Protein AF-A0A357SZ96-F1 (afdb_monomer)

Mean predicted aligned error: 5.73 Å

Radius of gyration: 21.81 Å; Cα contacts (8 Å, |Δi|>4): 85; chains: 1; bounding box: 50×30×55 Å

Secondary structure (DSSP, 8-state):
-HHHHHHH-TT---------HHHHHHHHHHHHHTT---SS----HHHHHHHHHTT-S---HHHHHHHT--GGGS-HHHHHTTEETTEE---------------HHHHHHHT-PPP-TT--HHHHHHHHHHHHTT-TT--S---------

Nearest PDB structures (foldseek):
  5z6b-assembly1_A  TM=8.082E-01  e=1.177E-05  Bacillus subtilis subsp. subtilis str. 168
  5z6c-assembly1_A  TM=7.584E-01  e=7.509E-06  Bacillus subtilis subsp. subtilis str. 168
  5ci5-assembly2_B  TM=8.178E-01  e=2.400E-04  Pseudothermotoga lettingae TMO
  6r1b-assembly4_D  TM=8.787E-01  e=1.119E-03  Mycobacterium tuberculosis
  6r1b-assembly2_B  TM=8.407E-01  e=2.418E-03  Mycobacterium tuberculosis

Structure (mmCIF, N/CA/C/O backbone):
data_AF-A0A357SZ96-F1
#
_entry.id   AF-A0A357SZ96-F1
#
loop_
_atom_site.group_PDB
_atom_site.id
_atom_site.type_symbol
_atom_site.label_atom_id
_atom_site.label_alt_id
_atom_site.label_comp_id
_atom_site.label_asym_id
_atom_site.label_entity_id
_atom_site.label_seq_id
_atom_site.pdbx_PDB_ins_code
_atom_site.Cartn_x
_atom_site.Cartn_y
_atom_site.Cartn_z
_atom_site.occupancy
_atom_site.B_iso_or_equiv
_atom_site.auth_seq_id
_atom_site.auth_comp_id
_atom_site.auth_asym_id
_atom_site.auth_atom_id
_atom_site.pdbx_PDB_model_num
ATOM 1 N N . MET A 1 1 ? -4.950 -9.947 -14.387 1.00 77.06 1 MET A N 1
ATOM 2 C CA . MET A 1 1 ? -3.794 -9.218 -14.953 1.00 77.06 1 MET A CA 1
ATOM 3 C C . MET A 1 1 ? -2.839 -10.118 -15.740 1.00 77.06 1 MET A C 1
ATOM 5 O O . MET A 1 1 ? -2.807 -9.974 -16.953 1.00 77.06 1 MET A O 1
ATOM 9 N N . ARG A 1 2 ? -2.158 -11.105 -15.121 1.00 90.88 2 ARG A N 1
ATOM 10 C CA . ARG A 1 2 ? -1.175 -11.992 -15.796 1.00 90.88 2 ARG A CA 1
ATOM 11 C C . ARG A 1 2 ? -1.620 -12.532 -17.160 1.00 90.88 2 ARG A C 1
ATOM 13 O O . ARG A 1 2 ? -0.972 -12.266 -18.160 1.00 90.88 2 ARG A O 1
ATOM 20 N N . LYS A 1 3 ? -2.751 -13.247 -17.210 1.00 92.12 3 LYS A N 1
ATOM 21 C CA . LYS A 1 3 ? -3.248 -13.875 -18.451 1.00 92.12 3 LYS A CA 1
ATOM 22 C C . LYS A 1 3 ? -3.485 -12.870 -19.587 1.00 92.12 3 LYS A C 1
ATOM 24 O O . LYS A 1 3 ? -3.302 -13.214 -20.745 1.00 92.12 3 LYS A O 1
ATOM 29 N N . ILE A 1 4 ? -3.916 -11.649 -19.258 1.00 93.81 4 ILE A N 1
ATOM 30 C CA . ILE A 1 4 ? -4.162 -10.590 -20.247 1.00 93.81 4 ILE A CA 1
ATOM 31 C C . ILE A 1 4 ? -2.824 -10.054 -20.761 1.00 93.81 4 ILE A C 1
ATOM 33 O O . ILE A 1 4 ? -2.639 -9.961 -21.969 1.00 93.81 4 ILE A O 1
ATOM 37 N N . PHE A 1 5 ? -1.883 -9.783 -19.853 1.00 93.44 5 PHE A N 1
ATOM 38 C CA . PHE A 1 5 ? -0.534 -9.340 -20.198 1.00 93.44 5 PHE A CA 1
ATOM 39 C C . PHE A 1 5 ? 0.197 -10.356 -21.090 1.00 93.44 5 PHE A C 1
ATOM 41 O O . PHE A 1 5 ? 0.691 -9.992 -22.149 1.00 93.44 5 PHE A O 1
ATOM 48 N N . GLU A 1 6 ? 0.186 -11.641 -20.727 1.00 96.75 6 GLU A N 1
ATOM 49 C CA . GLU A 1 6 ? 0.835 -12.706 -21.510 1.00 96.75 6 GLU A CA 1
ATOM 50 C C . GLU A 1 6 ? 0.157 -12.946 -22.869 1.00 96.75 6 GLU A C 1
ATOM 52 O O . GLU A 1 6 ? 0.791 -13.452 -23.793 1.00 96.75 6 GLU A O 1
ATOM 57 N N . LYS A 1 7 ? -1.126 -12.583 -23.019 1.00 96.19 7 LYS A N 1
ATOM 58 C CA . LYS A 1 7 ? -1.826 -12.642 -24.311 1.00 96.19 7 LYS A CA 1
ATOM 59 C C . LYS A 1 7 ? -1.359 -11.531 -25.255 1.00 96.19 7 LYS A C 1
ATOM 61 O O . LYS A 1 7 ? -1.267 -11.771 -26.454 1.00 96.19 7 LYS A O 1
ATOM 66 N N . THR A 1 8 ? -1.087 -10.334 -24.735 1.00 96.25 8 THR A N 1
ATOM 67 C CA . THR A 1 8 ? -0.598 -9.194 -25.531 1.00 96.25 8 THR A CA 1
ATOM 68 C C . THR A 1 8 ? 0.925 -9.175 -25.681 1.00 96.25 8 THR A C 1
ATOM 70 O O . THR A 1 8 ? 1.427 -8.565 -26.618 1.00 96.25 8 THR A O 1
ATOM 73 N N . HIS A 1 9 ? 1.652 -9.892 -24.818 1.00 94.75 9 HIS A N 1
ATOM 74 C CA . HIS A 1 9 ? 3.112 -10.019 -24.822 1.00 94.75 9 HIS A CA 1
ATOM 75 C C . HIS A 1 9 ? 3.516 -11.505 -24.803 1.00 94.75 9 HIS A C 1
ATOM 77 O O . HIS A 1 9 ? 4.001 -12.004 -23.786 1.00 94.75 9 HIS A O 1
ATOM 83 N N . PRO A 1 10 ? 3.315 -12.251 -25.906 1.00 94.94 10 PRO A N 1
ATOM 84 C CA . PRO A 1 10 ? 3.450 -13.712 -25.916 1.00 94.94 10 PRO A CA 1
ATOM 85 C C . PRO A 1 10 ? 4.872 -14.220 -25.627 1.00 94.94 10 PRO A C 1
ATOM 87 O O . PRO A 1 10 ? 5.025 -15.357 -25.173 1.00 94.94 10 PRO A O 1
ATOM 90 N N . SER A 1 11 ? 5.892 -13.387 -25.862 1.00 96.75 11 SER A N 1
ATOM 91 C CA . SER A 1 11 ? 7.302 -13.668 -25.563 1.00 96.75 11 SER A CA 1
ATOM 92 C C . SER A 1 11 ? 7.671 -13.500 -24.086 1.00 96.75 11 SER A C 1
ATOM 94 O O . SER A 1 11 ? 8.739 -13.954 -23.685 1.00 96.75 11 SER A O 1
ATOM 96 N N . ILE A 1 12 ? 6.811 -12.883 -23.270 1.00 96.75 12 ILE A N 1
ATOM 97 C CA . ILE A 1 12 ? 7.067 -12.636 -21.848 1.00 96.75 12 ILE A CA 1
ATOM 98 C C . ILE A 1 12 ? 6.207 -13.589 -21.013 1.00 96.75 12 ILE A C 1
ATOM 100 O O . ILE A 1 12 ? 4.994 -13.686 -21.203 1.00 96.75 12 ILE A O 1
ATOM 104 N N . LYS A 1 13 ? 6.836 -14.296 -20.069 1.00 96.06 13 LYS A N 1
ATOM 105 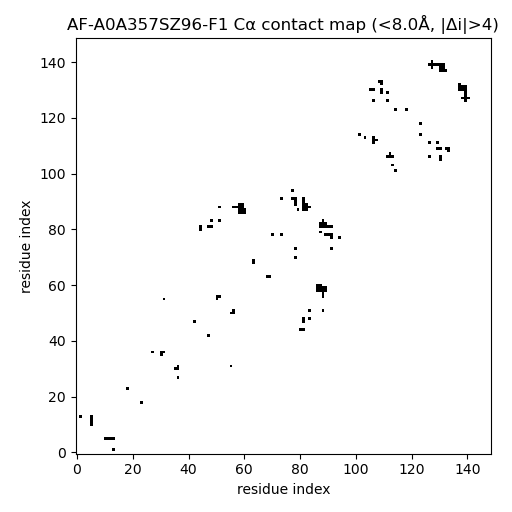C CA . LYS A 1 13 ? 6.162 -15.148 -19.080 1.00 96.06 13 LYS A CA 1
ATOM 106 C C . LYS A 1 13 ? 6.357 -14.571 -17.691 1.00 96.06 13 LYS A C 1
ATOM 108 O O . LYS A 1 13 ? 7.480 -14.263 -17.311 1.00 96.06 13 LYS A O 1
ATOM 113 N N . VAL A 1 14 ? 5.273 -14.449 -16.931 1.00 95.75 14 VAL A N 1
ATOM 114 C CA . VAL A 1 14 ? 5.311 -13.850 -15.593 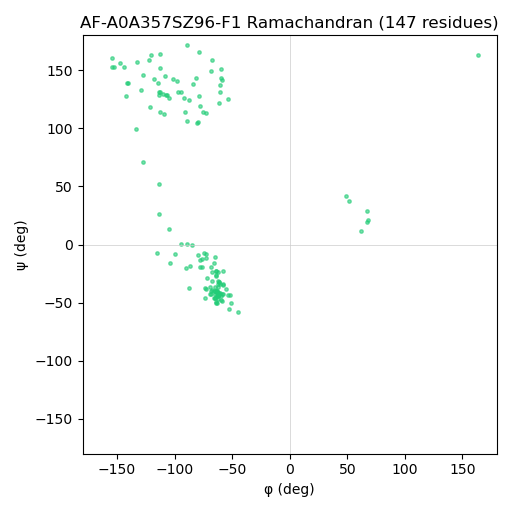1.00 95.75 14 VAL A CA 1
ATOM 115 C C . VAL A 1 14 ? 5.094 -14.935 -14.545 1.00 95.75 14 VAL A C 1
ATOM 117 O O . VAL A 1 14 ? 3.999 -15.487 -14.410 1.00 95.75 14 VAL A O 1
ATOM 120 N N . LYS A 1 15 ? 6.131 -15.222 -13.758 1.00 95.56 15 LYS A N 1
ATOM 121 C CA . LYS A 1 15 ? 6.036 -16.104 -12.592 1.00 95.56 15 LYS A CA 1
ATOM 122 C C . LYS A 1 15 ? 5.720 -15.262 -11.356 1.00 95.56 15 LYS A C 1
ATOM 124 O O . LYS A 1 15 ? 6.531 -14.445 -10.945 1.00 95.56 15 LYS A O 1
ATOM 129 N N . ILE A 1 16 ? 4.539 -15.463 -10.775 1.00 94.19 16 ILE A N 1
ATOM 130 C CA . ILE A 1 16 ? 4.135 -14.781 -9.539 1.00 94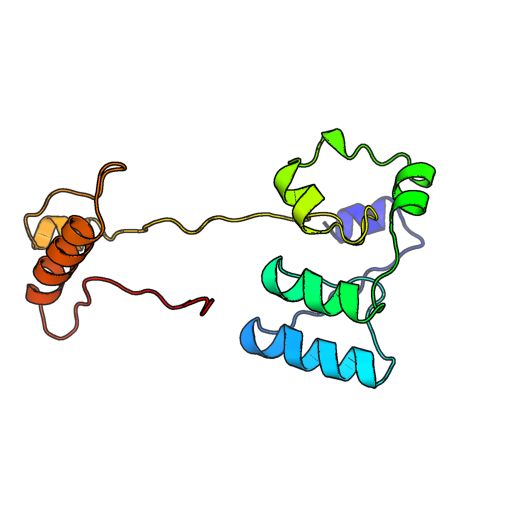.19 16 ILE A CA 1
ATOM 131 C C . ILE A 1 16 ? 4.521 -15.665 -8.358 1.00 94.19 16 ILE A C 1
ATOM 133 O O . ILE A 1 16 ? 4.117 -16.827 -8.302 1.00 94.19 16 ILE A O 1
ATOM 137 N N . GLU A 1 17 ? 5.272 -15.101 -7.421 1.00 94.69 17 GLU A N 1
ATOM 138 C CA . GLU A 1 17 ? 5.555 -15.698 -6.120 1.00 94.69 17 GLU A CA 1
ATOM 139 C C . GLU A 1 17 ? 4.891 -14.845 -5.042 1.00 94.69 17 GLU A C 1
ATOM 141 O O . GLU A 1 17 ? 5.059 -13.628 -5.019 1.00 94.69 17 GLU A O 1
ATOM 146 N N . THR A 1 18 ? 4.120 -15.477 -4.160 1.00 94.56 18 THR A N 1
ATOM 147 C CA . THR A 1 18 ? 3.423 -14.792 -3.068 1.00 94.56 18 THR A CA 1
ATOM 148 C C . THR A 1 18 ? 4.064 -15.183 -1.748 1.00 94.56 18 THR A C 1
ATOM 150 O O . THR A 1 18 ? 4.235 -16.368 -1.467 1.00 94.56 18 THR A O 1
ATOM 153 N N . ILE A 1 19 ? 4.406 -14.182 -0.942 1.00 94.00 19 ILE A N 1
ATOM 154 C CA . ILE A 1 19 ? 4.948 -14.344 0.408 1.00 94.00 19 ILE A CA 1
ATOM 155 C C . ILE A 1 19 ? 3.954 -13.693 1.373 1.00 94.00 19 ILE A C 1
ATOM 157 O O . ILE A 1 19 ? 3.347 -12.674 1.041 1.00 94.00 19 ILE A O 1
ATOM 161 N N . GLY A 1 20 ? 3.754 -14.292 2.548 1.00 92.81 20 GLY A N 1
ATOM 162 C CA . GLY A 1 20 ? 2.885 -13.721 3.576 1.00 92.81 20 GLY A CA 1
ATOM 163 C C . GLY A 1 20 ? 3.372 -12.337 4.012 1.00 92.81 20 GLY A C 1
ATOM 164 O O . GLY A 1 20 ? 4.575 -12.107 4.109 1.00 92.81 20 GLY A O 1
ATOM 165 N N . TYR A 1 21 ? 2.442 -11.420 4.296 1.00 87.44 21 TYR A N 1
ATOM 166 C CA . TYR A 1 21 ? 2.761 -10.021 4.617 1.00 87.44 21 TYR A CA 1
ATOM 167 C C . TYR A 1 21 ? 3.820 -9.877 5.726 1.00 87.44 21 TYR A C 1
ATOM 169 O O . TYR A 1 21 ? 4.754 -9.095 5.579 1.00 87.44 21 TYR A O 1
ATOM 177 N N . GLY A 1 22 ? 3.712 -10.674 6.799 1.00 89.56 22 GLY A N 1
ATOM 178 C CA . GLY A 1 22 ? 4.649 -10.636 7.930 1.00 89.56 22 GLY A CA 1
ATOM 179 C C . GLY A 1 22 ? 6.086 -11.044 7.583 1.00 89.56 22 GLY A C 1
ATOM 180 O O . GLY A 1 22 ? 7.021 -10.568 8.218 1.00 89.56 22 GLY A O 1
ATOM 181 N N . ASP A 1 23 ? 6.269 -11.859 6.542 1.00 92.81 23 ASP A N 1
ATOM 182 C CA . ASP A 1 23 ? 7.575 -12.399 6.148 1.00 92.81 23 ASP A CA 1
ATOM 183 C C . ASP A 1 23 ? 8.158 -11.707 4.910 1.00 92.81 23 ASP A C 1
ATOM 185 O O . ASP A 1 23 ? 9.350 -11.839 4.620 1.00 92.81 23 ASP A O 1
ATOM 189 N N . TYR A 1 24 ? 7.329 -10.966 4.167 1.00 94.75 24 TYR A N 1
ATOM 190 C CA . TYR A 1 24 ? 7.647 -10.446 2.839 1.00 94.75 24 TYR A CA 1
ATOM 191 C C . TYR A 1 24 ? 8.968 -9.668 2.808 1.00 94.75 24 TYR A C 1
ATOM 193 O O . TYR A 1 24 ? 9.883 -10.015 2.057 1.00 94.75 24 TYR A O 1
ATOM 201 N N . PHE A 1 25 ? 9.111 -8.645 3.656 1.00 92.44 25 PHE A N 1
ATOM 202 C CA . PHE A 1 25 ? 10.305 -7.796 3.642 1.00 92.44 25 PHE A CA 1
ATOM 203 C C . PHE A 1 25 ? 11.548 -8.494 4.199 1.00 92.44 25 PHE A C 1
ATOM 205 O O . PHE A 1 25 ? 12.650 -8.194 3.7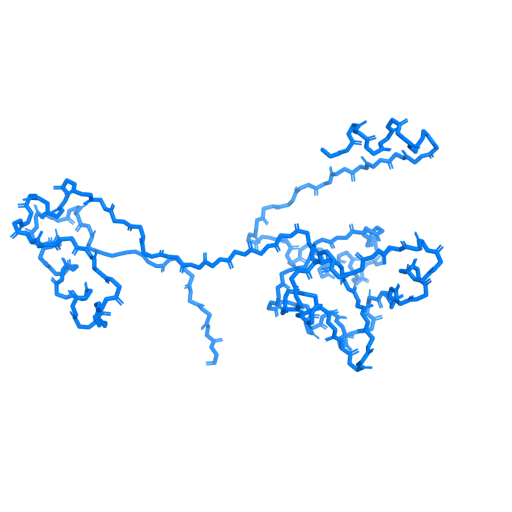42 1.00 92.44 25 PHE A O 1
ATOM 212 N N . THR A 1 26 ? 11.390 -9.450 5.116 1.00 92.62 26 THR A N 1
ATOM 213 C CA . THR A 1 26 ? 12.495 -10.288 5.606 1.00 92.62 26 THR A CA 1
ATOM 214 C C . THR A 1 26 ? 13.051 -11.144 4.470 1.00 92.62 26 THR A C 1
ATOM 216 O O . THR A 1 26 ? 14.249 -11.107 4.192 1.00 92.62 26 THR A O 1
ATOM 219 N N . VAL A 1 27 ? 12.175 -11.840 3.737 1.00 94.12 27 VAL A N 1
ATOM 220 C CA . VAL A 1 27 ? 12.569 -12.649 2.574 1.00 94.12 27 VAL A CA 1
ATOM 221 C C . VAL A 1 27 ? 13.198 -11.778 1.484 1.00 94.12 27 VAL A C 1
ATOM 223 O O . VAL A 1 27 ? 14.220 -12.159 0.909 1.00 94.12 27 VAL A O 1
ATOM 226 N N . MET A 1 28 ? 12.639 -10.594 1.216 1.00 94.06 28 MET A N 1
ATOM 227 C CA . MET A 1 28 ? 13.191 -9.669 0.222 1.00 94.06 28 MET A CA 1
ATOM 228 C C . MET A 1 28 ? 14.592 -9.172 0.589 1.00 94.06 28 MET A C 1
ATOM 230 O O . MET A 1 28 ? 15.463 -9.127 -0.280 1.00 94.06 28 MET A O 1
ATOM 234 N N . GLN A 1 29 ? 14.857 -8.866 1.862 1.00 89.56 29 GLN A N 1
ATOM 235 C CA . GLN A 1 29 ? 16.201 -8.486 2.309 1.00 89.56 29 GLN A CA 1
ATOM 236 C C . GLN A 1 29 ? 17.218 -9.613 2.092 1.00 89.56 29 GLN A C 1
ATOM 238 O O . GLN A 1 29 ? 18.310 -9.354 1.585 1.00 89.56 29 GLN A O 1
ATOM 243 N N . THR A 1 30 ? 16.857 -10.863 2.406 1.00 92.44 30 THR A N 1
ATOM 244 C CA . THR A 1 30 ? 17.714 -12.029 2.138 1.00 92.44 30 THR A CA 1
ATOM 245 C C . THR A 1 30 ? 17.971 -12.211 0.642 1.00 92.44 30 THR A C 1
ATOM 247 O O . THR A 1 30 ? 19.110 -12.442 0.242 1.00 92.44 30 THR A O 1
ATOM 250 N N . ARG A 1 31 ? 16.939 -12.063 -0.199 1.00 93.12 31 ARG A N 1
ATOM 251 C CA . ARG A 1 31 ? 17.058 -12.161 -1.665 1.00 93.12 31 ARG A CA 1
ATOM 252 C C . ARG A 1 31 ? 17.984 -11.092 -2.243 1.00 93.12 31 ARG A C 1
ATOM 254 O O . ARG A 1 31 ? 18.813 -11.417 -3.087 1.00 93.12 31 ARG A O 1
ATOM 261 N N . ILE A 1 32 ? 17.895 -9.856 -1.750 1.00 90.31 32 ILE A N 1
ATOM 262 C CA . ILE A 1 32 ? 18.795 -8.757 -2.132 1.00 90.31 32 ILE A CA 1
ATOM 263 C C . ILE A 1 32 ? 20.235 -9.054 -1.732 1.00 90.31 32 ILE A C 1
ATOM 265 O O . ILE A 1 32 ? 21.122 -8.973 -2.576 1.00 90.31 32 ILE A O 1
ATOM 269 N N . ALA A 1 33 ? 20.473 -9.444 -0.480 1.00 89.12 33 ALA A N 1
ATOM 270 C CA . ALA A 1 33 ? 21.819 -9.760 -0.010 1.00 89.12 33 ALA A CA 1
ATOM 271 C C . ALA A 1 33 ? 22.440 -10.957 -0.755 1.00 89.12 33 ALA A C 1
ATOM 273 O O . ALA A 1 33 ? 23.643 -10.975 -0.997 1.00 89.12 33 ALA A O 1
ATOM 274 N N . GLY A 1 34 ? 21.618 -11.940 -1.136 1.00 92.06 34 GLY A N 1
ATOM 275 C CA . GLY A 1 34 ? 22.039 -13.126 -1.882 1.00 92.06 34 GLY A CA 1
ATOM 276 C C . GLY A 1 34 ? 22.097 -12.955 -3.404 1.00 92.06 34 GLY A C 1
ATOM 277 O O . GLY A 1 34 ? 22.407 -13.923 -4.090 1.00 92.06 34 GLY A O 1
ATOM 278 N N . GLY A 1 35 ? 21.766 -11.776 -3.946 1.00 89.38 35 GLY A N 1
ATOM 279 C CA . GLY A 1 35 ? 21.752 -11.529 -5.395 1.00 89.38 35 GLY A CA 1
ATOM 280 C C . GLY A 1 35 ? 20.670 -12.296 -6.169 1.00 89.38 35 GLY A C 1
ATOM 281 O O . GLY A 1 35 ? 20.781 -12.449 -7.380 1.00 89.38 35 GLY A O 1
ATOM 282 N N . ASN A 1 36 ? 19.626 -12.778 -5.491 1.00 91.38 36 ASN A N 1
ATOM 283 C CA . ASN A 1 36 ? 18.517 -13.539 -6.077 1.00 91.38 36 ASN A CA 1
ATOM 284 C C . ASN A 1 36 ? 17.204 -12.740 -5.993 1.00 91.38 36 ASN A C 1
ATOM 286 O O . ASN A 1 36 ? 16.207 -13.189 -5.418 1.00 91.38 36 ASN A O 1
ATOM 290 N N . VAL A 1 37 ? 17.244 -11.500 -6.483 1.00 90.88 37 VAL A N 1
ATOM 291 C CA . VAL A 1 37 ? 16.114 -10.559 -6.453 1.00 90.88 37 VAL A CA 1
ATOM 292 C C . VAL A 1 37 ? 15.195 -10.821 -7.648 1.00 90.88 37 VAL A C 1
ATOM 294 O O . VAL A 1 37 ? 15.702 -11.034 -8.747 1.00 90.88 37 VAL A O 1
ATOM 297 N N . PRO A 1 38 ? 13.862 -10.793 -7.475 1.00 93.88 38 PRO A N 1
ATOM 298 C CA . PRO A 1 38 ? 12.936 -10.790 -8.605 1.00 93.88 38 PRO A CA 1
ATOM 299 C C . PRO A 1 38 ? 13.145 -9.575 -9.518 1.00 93.88 38 PRO A C 1
ATOM 301 O O . PRO A 1 38 ? 13.477 -8.494 -9.035 1.00 93.88 38 PRO A O 1
ATOM 304 N N . ASP A 1 39 ? 12.842 -9.718 -10.810 1.00 94.44 39 ASP A N 1
ATOM 305 C CA . ASP A 1 39 ? 12.920 -8.609 -11.777 1.00 94.44 39 ASP A CA 1
ATOM 306 C C . ASP A 1 39 ? 11.974 -7.446 -11.425 1.00 94.44 39 ASP A C 1
ATOM 308 O O . ASP A 1 39 ? 12.265 -6.281 -11.690 1.00 94.44 39 ASP A O 1
ATOM 312 N N . ALA A 1 40 ? 10.828 -7.767 -10.819 1.00 94.12 40 ALA A N 1
ATOM 313 C CA . ALA A 1 40 ? 9.863 -6.815 -10.289 1.00 94.12 40 ALA A CA 1
ATOM 314 C C . ALA A 1 40 ? 9.300 -7.341 -8.966 1.00 94.12 40 ALA A C 1
ATOM 316 O O . ALA A 1 40 ? 9.004 -8.531 -8.833 1.00 94.12 40 ALA A O 1
ATOM 317 N N . PHE A 1 41 ? 9.136 -6.453 -7.990 1.00 94.44 41 PHE A N 1
ATOM 318 C CA . PHE A 1 41 ? 8.596 -6.784 -6.677 1.00 94.44 41 PHE A CA 1
ATOM 319 C C . PHE A 1 41 ? 7.800 -5.608 -6.114 1.00 94.44 41 PHE A C 1
ATOM 321 O O . PHE A 1 41 ? 8.002 -4.455 -6.496 1.00 94.44 41 PHE A O 1
ATOM 328 N N . GLU A 1 42 ? 6.878 -5.907 -5.207 1.00 94.25 42 GLU A N 1
ATOM 329 C CA . GLU A 1 42 ? 6.051 -4.899 -4.557 1.00 94.25 42 GLU A CA 1
ATOM 330 C C . GLU A 1 42 ? 6.802 -4.240 -3.396 1.00 94.25 42 GLU A C 1
ATOM 332 O O . GLU A 1 42 ? 7.550 -4.885 -2.654 1.00 94.25 42 GLU A O 1
ATOM 337 N N . LEU A 1 43 ? 6.580 -2.941 -3.232 1.00 93.88 43 LEU A N 1
ATOM 338 C CA . LEU A 1 43 ? 7.012 -2.153 -2.088 1.00 93.88 43 LEU A CA 1
ATOM 339 C C . LEU A 1 43 ? 5.797 -1.388 -1.573 1.00 93.88 43 LEU A C 1
ATOM 341 O O . LEU A 1 43 ? 5.085 -0.757 -2.354 1.00 93.88 43 LEU A O 1
ATOM 345 N N . ASN A 1 44 ? 5.577 -1.420 -0.263 1.00 91.81 44 ASN A N 1
ATOM 346 C CA . ASN A 1 44 ? 4.694 -0.455 0.379 1.00 91.81 44 ASN A CA 1
ATOM 347 C C . ASN A 1 44 ? 5.431 0.882 0.558 1.00 91.81 44 ASN A C 1
ATOM 349 O O . ASN A 1 44 ? 6.658 0.973 0.420 1.00 91.81 44 ASN A O 1
ATOM 353 N N . TYR A 1 45 ? 4.662 1.925 0.854 1.00 89.19 45 TYR A N 1
ATOM 354 C CA . TYR A 1 45 ? 5.175 3.286 0.964 1.00 89.19 45 TYR A CA 1
ATOM 355 C C . TYR A 1 45 ? 6.248 3.409 2.059 1.00 89.19 45 TYR A C 1
ATOM 357 O O . TYR A 1 45 ? 7.303 4.006 1.858 1.00 89.19 45 TYR A O 1
ATOM 365 N N . GLU A 1 46 ? 6.019 2.760 3.195 1.00 88.75 46 GLU A N 1
ATOM 366 C CA . GLU A 1 46 ? 6.871 2.794 4.379 1.00 88.75 46 GLU A CA 1
ATOM 367 C C . GLU A 1 46 ? 8.242 2.122 4.181 1.00 88.75 46 GLU A C 1
ATOM 369 O O . GLU A 1 46 ? 9.231 2.583 4.752 1.00 88.75 46 GLU A O 1
ATOM 374 N N . ASN A 1 47 ? 8.358 1.084 3.341 1.00 90.88 47 ASN A N 1
ATOM 375 C CA . ASN A 1 47 ? 9.660 0.463 3.059 1.00 90.88 47 ASN A CA 1
ATOM 376 C C . ASN A 1 47 ? 10.385 1.087 1.865 1.00 90.88 47 ASN A C 1
ATOM 378 O O . ASN A 1 47 ? 11.610 0.958 1.775 1.00 90.88 47 ASN A O 1
ATOM 382 N N . PHE A 1 48 ? 9.676 1.779 0.970 1.00 93.88 48 PHE A N 1
ATOM 383 C CA . PHE A 1 48 ? 10.246 2.329 -0.259 1.00 93.88 48 PHE A CA 1
ATOM 384 C C . PHE A 1 48 ? 11.523 3.149 -0.016 1.00 93.88 48 PHE A C 1
ATOM 386 O O . PHE A 1 48 ? 12.564 2.874 -0.621 1.00 93.88 48 PHE A O 1
ATOM 393 N N . ALA A 1 49 ? 11.481 4.101 0.921 1.00 90.62 49 ALA A N 1
ATOM 394 C CA . ALA A 1 49 ? 12.602 4.999 1.197 1.00 90.62 49 ALA A CA 1
ATOM 395 C C . ALA A 1 49 ? 13.889 4.246 1.582 1.00 90.62 49 ALA A C 1
ATOM 397 O O . ALA A 1 49 ? 14.991 4.659 1.218 1.00 90.62 49 ALA A O 1
ATOM 398 N N . THR A 1 50 ? 13.762 3.118 2.286 1.00 90.69 50 THR A N 1
ATOM 399 C CA . THR A 1 50 ? 14.900 2.273 2.672 1.00 90.69 50 THR A CA 1
ATOM 400 C C . THR A 1 50 ? 15.535 1.606 1.452 1.00 90.69 50 THR A C 1
ATOM 402 O O . THR A 1 50 ? 16.759 1.577 1.337 1.00 90.69 50 THR A O 1
ATOM 405 N N . TYR A 1 51 ? 14.728 1.096 0.521 1.00 92.31 51 TYR A N 1
ATOM 406 C CA . TYR A 1 51 ? 15.216 0.415 -0.684 1.00 92.31 51 TYR A CA 1
ATOM 407 C C . TYR A 1 51 ? 15.819 1.398 -1.694 1.00 92.31 51 TYR A C 1
ATOM 409 O O . TYR A 1 51 ? 16.863 1.105 -2.286 1.00 92.31 51 TYR A O 1
ATOM 417 N N . ALA A 1 52 ? 15.218 2.585 -1.830 1.00 92.44 52 ALA A N 1
ATOM 418 C CA . ALA A 1 52 ? 15.754 3.670 -2.647 1.00 92.44 52 ALA A CA 1
ATOM 419 C C . ALA A 1 52 ? 17.123 4.141 -2.125 1.00 92.44 52 ALA A C 1
ATOM 421 O O . ALA A 1 52 ? 18.080 4.221 -2.890 1.00 92.44 52 ALA A O 1
ATOM 422 N N . LYS A 1 53 ? 17.261 4.361 -0.806 1.00 89.88 53 LYS A N 1
ATOM 423 C CA . LYS A 1 53 ? 18.543 4.741 -0.177 1.00 89.88 53 LYS A CA 1
ATOM 424 C C . LYS A 1 53 ? 19.640 3.688 -0.345 1.00 89.88 53 LYS A C 1
ATOM 426 O O . LYS A 1 53 ? 20.808 4.047 -0.436 1.00 89.88 53 LYS A O 1
ATOM 431 N N . LYS A 1 54 ? 19.280 2.402 -0.389 1.00 89.06 54 LYS A N 1
ATOM 432 C CA . LYS A 1 54 ? 20.228 1.296 -0.609 1.00 89.06 54 LYS A CA 1
ATOM 433 C C . LYS A 1 54 ? 20.706 1.179 -2.063 1.00 89.06 54 LYS A C 1
ATOM 435 O O . LYS A 1 54 ? 21.571 0.354 -2.327 1.00 89.06 54 LYS A O 1
ATOM 440 N N . GLY A 1 55 ? 20.146 1.952 -3.000 1.00 88.94 55 GLY A N 1
ATOM 441 C CA . GLY A 1 55 ? 20.518 1.887 -4.418 1.00 88.94 55 GLY A CA 1
ATOM 442 C C . GLY A 1 55 ? 20.113 0.578 -5.100 1.00 88.94 55 GLY A C 1
ATOM 443 O O . GLY A 1 55 ? 20.691 0.202 -6.111 1.00 88.94 55 GLY A O 1
ATOM 444 N N . THR A 1 56 ? 19.134 -0.135 -4.534 1.00 88.75 56 THR A N 1
ATOM 445 C CA . THR A 1 56 ? 18.689 -1.457 -5.023 1.00 88.75 56 THR A CA 1
ATOM 446 C C . THR A 1 56 ? 17.576 -1.384 -6.069 1.00 88.75 56 THR A C 1
ATOM 448 O O . THR A 1 56 ? 17.096 -2.418 -6.522 1.00 88.75 56 THR A O 1
ATOM 451 N N . LEU A 1 57 ? 17.137 -0.173 -6.426 1.00 94.81 57 LEU A N 1
ATOM 452 C CA . LEU A 1 57 ? 16.011 0.074 -7.323 1.00 94.81 57 LEU A CA 1
ATOM 453 C C . LEU A 1 57 ? 16.491 0.734 -8.615 1.00 94.81 57 LEU A C 1
ATOM 455 O O . LEU A 1 57 ? 17.325 1.638 -8.584 1.00 94.81 57 LEU A O 1
ATOM 459 N N . LEU A 1 58 ? 15.924 0.303 -9.739 1.00 95.38 58 LEU A N 1
ATOM 460 C CA . LEU A 1 58 ? 16.174 0.887 -11.053 1.00 95.38 58 LEU A CA 1
ATOM 461 C C . LEU A 1 58 ? 15.356 2.185 -11.221 1.00 95.38 58 LEU A C 1
ATOM 463 O O . LEU A 1 58 ? 14.138 2.136 -11.039 1.00 95.38 58 LEU A O 1
ATOM 467 N N . PRO A 1 59 ? 15.968 3.324 -11.601 1.00 97.06 59 PRO A N 1
ATOM 468 C CA . PRO A 1 59 ? 15.219 4.496 -12.048 1.00 97.06 59 PRO A CA 1
ATOM 469 C C . PRO A 1 59 ? 14.378 4.169 -13.288 1.00 97.06 59 PRO A C 1
ATOM 471 O O . PRO A 1 59 ? 14.874 3.602 -14.262 1.00 97.06 59 PRO A O 1
ATOM 474 N N . LEU A 1 60 ? 13.100 4.532 -13.265 1.00 96.88 60 LEU A N 1
ATOM 475 C CA . LEU A 1 60 ? 12.118 4.162 -14.283 1.00 96.88 60 LEU A CA 1
ATOM 476 C C . LEU A 1 60 ? 11.864 5.270 -15.310 1.00 96.88 60 LEU A C 1
ATOM 478 O O . LEU A 1 60 ? 11.190 5.010 -16.301 1.00 96.88 60 LEU A O 1
ATOM 482 N N . ASP A 1 61 ? 12.385 6.484 -15.120 1.00 96.50 61 ASP A N 1
ATOM 483 C CA . ASP A 1 61 ? 12.088 7.660 -15.953 1.00 96.50 61 ASP A CA 1
ATOM 484 C C . ASP A 1 61 ? 12.330 7.420 -17.458 1.00 96.50 61 ASP A C 1
ATOM 486 O O . ASP A 1 61 ? 11.490 7.747 -18.306 1.00 96.50 61 ASP A O 1
ATOM 490 N N . GLU A 1 62 ? 13.448 6.773 -17.807 1.00 96.62 62 GLU A N 1
ATOM 491 C CA . GLU A 1 62 ? 13.762 6.415 -19.195 1.00 96.62 62 GLU A CA 1
ATOM 492 C C . GLU A 1 62 ? 12.791 5.356 -19.742 1.00 96.62 62 GLU A C 1
ATOM 494 O O . GLU A 1 62 ? 12.355 5.448 -20.892 1.00 96.62 62 GLU A O 1
ATOM 499 N N . LEU A 1 63 ? 12.412 4.371 -18.921 1.00 95.44 63 LEU A N 1
ATOM 500 C CA . LEU A 1 63 ? 11.469 3.316 -19.301 1.00 95.44 63 LEU A CA 1
ATOM 501 C C . LEU A 1 63 ? 10.053 3.864 -19.491 1.00 95.44 63 LEU A C 1
ATOM 503 O O . LEU A 1 63 ? 9.386 3.489 -20.452 1.00 95.44 63 LEU A O 1
ATOM 507 N N . ILE A 1 64 ? 9.618 4.782 -18.627 1.00 95.12 64 ILE A N 1
ATOM 508 C CA . ILE A 1 64 ? 8.338 5.490 -18.738 1.00 95.12 64 ILE A CA 1
ATOM 509 C C . ILE A 1 64 ? 8.297 6.267 -20.056 1.00 95.12 64 ILE A C 1
ATOM 511 O O . ILE A 1 64 ? 7.349 6.128 -20.832 1.00 95.12 64 ILE A O 1
ATOM 515 N N . THR A 1 65 ? 9.365 7.014 -20.352 1.00 95.12 65 THR A N 1
ATOM 516 C CA . THR A 1 65 ? 9.473 7.817 -21.577 1.00 95.12 65 THR A CA 1
ATOM 517 C C . THR A 1 65 ? 9.477 6.940 -22.832 1.00 95.12 65 THR A C 1
ATOM 519 O O . THR A 1 65 ? 8.680 7.160 -23.745 1.00 95.12 65 THR A O 1
ATOM 522 N N . LYS A 1 66 ? 10.325 5.902 -22.881 1.00 95.69 66 LYS A N 1
ATOM 523 C CA . LYS A 1 66 ? 10.403 4.969 -24.022 1.00 95.69 66 LYS A CA 1
ATOM 524 C C . LYS A 1 66 ? 9.115 4.175 -24.213 1.00 95.69 66 LYS A C 1
ATOM 526 O O . LYS A 1 66 ? 8.686 3.966 -25.346 1.00 95.69 66 LYS A O 1
ATOM 531 N N . GLY A 1 67 ? 8.504 3.746 -23.111 1.00 92.88 67 GLY A N 1
ATOM 532 C CA . GLY A 1 67 ? 7.243 3.014 -23.095 1.00 92.88 67 GLY A CA 1
ATOM 533 C C . GLY A 1 67 ? 6.028 3.877 -23.430 1.00 92.88 67 GLY A C 1
ATOM 534 O O . GLY A 1 67 ? 4.945 3.325 -23.609 1.00 92.88 67 GLY A O 1
ATOM 535 N N . LYS A 1 68 ? 6.196 5.207 -23.532 1.00 93.88 68 LYS A N 1
ATOM 536 C CA . LYS A 1 68 ? 5.108 6.180 -23.715 1.00 93.88 68 LYS A CA 1
ATOM 537 C C . LYS A 1 68 ? 3.998 5.987 -22.679 1.00 93.88 68 LYS A C 1
ATOM 539 O O . LYS A 1 68 ? 2.815 6.084 -22.999 1.00 93.88 68 LYS A O 1
ATOM 544 N N . PHE A 1 69 ? 4.388 5.651 -21.451 1.00 91.69 69 PHE A N 1
ATOM 545 C CA . PHE A 1 69 ? 3.441 5.437 -20.370 1.00 91.69 69 PHE A CA 1
ATOM 546 C C . PHE A 1 69 ? 2.969 6.791 -19.840 1.00 91.69 69 PHE A C 1
ATOM 548 O O . PHE A 1 69 ? 3.777 7.590 -19.367 1.00 91.69 69 PHE A O 1
ATOM 555 N N . ASP A 1 70 ? 1.666 7.045 -19.933 1.00 92.75 70 ASP A N 1
ATOM 556 C CA . ASP A 1 70 ? 1.065 8.275 -19.432 1.00 92.75 70 ASP A CA 1
ATOM 557 C C . ASP A 1 70 ? 0.869 8.182 -17.917 1.00 92.75 70 ASP A C 1
ATOM 559 O O . ASP A 1 70 ? -0.018 7.483 -17.432 1.00 92.75 70 ASP A O 1
ATOM 563 N N . THR A 1 71 ? 1.712 8.875 -17.156 1.00 90.88 71 THR A N 1
ATOM 564 C CA . THR A 1 71 ? 1.635 8.891 -15.693 1.00 90.88 71 THR A CA 1
ATOM 565 C C . THR A 1 71 ? 0.512 9.777 -15.158 1.00 90.88 71 THR A C 1
ATOM 567 O O . THR A 1 71 ? 0.168 9.637 -13.987 1.00 90.88 71 THR A O 1
ATOM 570 N N . VAL A 1 72 ? -0.107 10.631 -15.987 1.00 92.38 72 VAL A N 1
ATOM 571 C CA . VAL A 1 72 ? -1.220 11.515 -15.583 1.00 92.38 72 VAL A CA 1
ATOM 572 C C . VAL A 1 72 ? -2.452 10.710 -15.162 1.00 92.38 72 VAL A C 1
ATOM 574 O O . VAL A 1 72 ? -3.270 11.177 -14.374 1.00 92.38 72 VAL A O 1
ATOM 577 N N . VAL A 1 73 ? -2.569 9.465 -15.630 1.00 91.62 73 VAL A N 1
ATOM 578 C CA . VAL A 1 73 ? -3.654 8.554 -15.235 1.00 91.62 73 VAL A CA 1
ATOM 579 C C . VAL A 1 73 ? -3.510 8.029 -13.800 1.00 91.62 73 VAL A C 1
ATOM 581 O O . VAL A 1 73 ? -4.436 7.407 -13.280 1.00 91.62 73 VAL A O 1
ATOM 584 N N . ILE A 1 74 ? -2.357 8.242 -13.157 1.00 92.31 74 ILE A N 1
ATOM 585 C CA . ILE A 1 74 ? -2.076 7.815 -11.785 1.00 92.31 74 ILE A CA 1
ATOM 586 C C . ILE A 1 74 ? -2.309 8.992 -10.836 1.00 92.31 74 ILE A C 1
ATOM 588 O O . ILE A 1 74 ? -1.939 10.127 -11.123 1.00 92.31 74 ILE A O 1
ATOM 592 N N . ASN A 1 75 ? -2.885 8.716 -9.662 1.00 93.06 75 ASN A N 1
ATOM 593 C CA . ASN A 1 75 ? -2.968 9.705 -8.591 1.00 93.06 75 ASN A CA 1
ATOM 594 C C . ASN A 1 75 ? -1.573 10.275 -8.263 1.00 93.06 75 ASN A C 1
ATOM 596 O O . ASN A 1 75 ? -0.652 9.526 -7.935 1.00 93.06 75 ASN A O 1
ATOM 600 N N . GLU A 1 76 ? -1.442 11.599 -8.308 1.00 93.00 76 GLU A N 1
ATOM 601 C CA . GLU A 1 76 ? -0.156 12.289 -8.173 1.00 93.00 76 GLU A CA 1
ATOM 602 C C . GLU A 1 76 ? 0.552 11.983 -6.845 1.00 93.00 76 GLU A C 1
ATOM 604 O O . GLU A 1 76 ? 1.746 11.683 -6.838 1.00 93.00 76 GLU A O 1
ATOM 609 N N . ASN A 1 77 ? -0.182 11.966 -5.726 1.00 91.88 77 ASN A N 1
ATOM 610 C CA . ASN A 1 77 ? 0.395 11.665 -4.413 1.00 91.88 77 ASN A CA 1
ATOM 611 C C . ASN A 1 77 ? 0.918 10.229 -4.348 1.00 91.88 77 ASN A C 1
ATOM 613 O O . ASN A 1 77 ? 2.013 9.995 -3.840 1.00 91.88 77 ASN A O 1
ATOM 617 N N . ALA A 1 78 ? 0.166 9.271 -4.896 1.00 92.56 78 ALA A N 1
ATOM 618 C CA . ALA A 1 78 ? 0.612 7.885 -4.974 1.00 92.56 78 ALA A CA 1
ATOM 619 C C . ALA A 1 78 ? 1.865 7.750 -5.852 1.00 92.56 78 ALA A C 1
ATOM 621 O O . ALA A 1 78 ? 2.787 7.026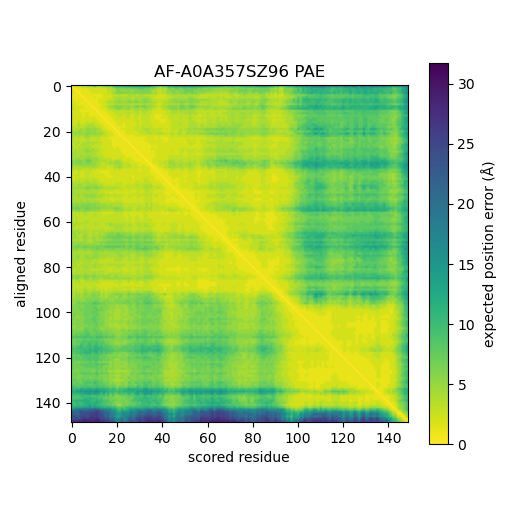 -5.492 1.00 92.56 78 ALA A O 1
ATOM 622 N N . LEU A 1 79 ? 1.938 8.464 -6.980 1.00 94.56 79 LEU A N 1
ATOM 623 C CA . LEU A 1 79 ? 3.112 8.443 -7.853 1.00 94.56 79 LEU A CA 1
ATOM 624 C C . LEU A 1 79 ? 4.344 9.038 -7.157 1.00 94.56 79 LEU A C 1
ATOM 626 O O . LEU A 1 79 ? 5.422 8.440 -7.173 1.00 94.56 79 LEU A O 1
ATOM 630 N N . HIS A 1 80 ? 4.172 10.188 -6.505 1.00 93.38 80 HIS A N 1
ATOM 631 C CA . HIS A 1 80 ? 5.222 10.872 -5.751 1.00 93.38 80 HIS A CA 1
ATOM 632 C C . HIS A 1 80 ? 5.719 10.071 -4.553 1.00 93.38 80 HIS A C 1
ATOM 634 O O . HIS A 1 80 ? 6.895 10.174 -4.206 1.00 93.38 80 HIS A O 1
ATOM 640 N N . ALA A 1 81 ? 4.873 9.211 -3.991 1.00 92.88 81 ALA A N 1
ATOM 641 C CA . ALA A 1 81 ? 5.240 8.320 -2.904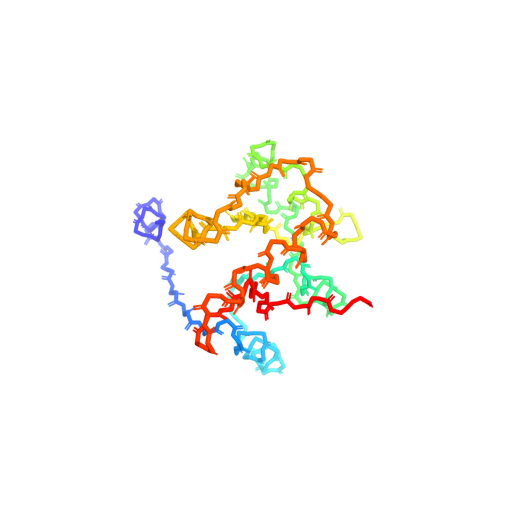 1.00 92.88 81 ALA A CA 1
ATOM 642 C C . ALA A 1 81 ? 6.417 7.377 -3.240 1.00 92.88 81 ALA A C 1
ATOM 644 O O . ALA A 1 81 ? 7.111 6.923 -2.333 1.00 92.88 81 ALA A O 1
ATOM 645 N N . PHE A 1 82 ? 6.676 7.121 -4.527 1.00 96.12 82 PHE A N 1
ATOM 646 C CA . PHE A 1 82 ? 7.765 6.260 -5.005 1.00 96.12 82 PHE A CA 1
ATOM 647 C C . PHE A 1 82 ? 8.853 7.027 -5.781 1.00 96.12 82 PHE A C 1
ATOM 649 O O . PHE A 1 82 ? 9.552 6.454 -6.626 1.00 96.12 82 PHE A O 1
ATOM 656 N N . LYS A 1 83 ? 9.015 8.327 -5.486 1.00 95.75 83 LYS A N 1
ATOM 657 C CA . LYS A 1 83 ? 10.131 9.157 -5.965 1.00 95.75 83 LYS A CA 1
ATOM 658 C C . LYS A 1 83 ? 11.200 9.343 -4.891 1.00 95.75 83 LYS A C 1
ATOM 660 O O . LYS A 1 83 ? 10.898 9.556 -3.721 1.00 95.75 83 LYS A O 1
ATOM 665 N N . ALA A 1 84 ? 12.464 9.339 -5.303 1.00 95.00 84 ALA A N 1
ATOM 666 C CA . ALA A 1 84 ? 13.594 9.725 -4.459 1.00 95.00 84 ALA A CA 1
ATOM 667 C C . ALA A 1 84 ? 14.614 10.508 -5.292 1.00 95.00 84 ALA A C 1
ATOM 669 O O . ALA A 1 84 ? 14.876 10.148 -6.435 1.00 95.00 84 ALA A O 1
ATOM 670 N N . ASN A 1 85 ? 15.192 11.584 -4.747 1.00 92.50 85 ASN A N 1
ATOM 671 C CA . ASN A 1 85 ? 16.154 12.435 -5.469 1.00 92.50 85 ASN A CA 1
ATOM 672 C C . ASN A 1 85 ? 15.663 12.854 -6.875 1.00 92.50 85 ASN A C 1
ATOM 674 O O . ASN A 1 85 ? 16.425 12.824 -7.835 1.00 92.50 85 ASN A O 1
ATOM 678 N N . ASN A 1 86 ? 14.376 13.205 -6.992 1.00 93.38 86 ASN A N 1
ATOM 679 C CA . ASN A 1 86 ? 13.684 13.566 -8.240 1.00 93.38 86 ASN A CA 1
ATOM 680 C C . ASN A 1 86 ? 13.609 12.478 -9.329 1.00 93.38 86 ASN A C 1
ATOM 682 O O . ASN A 1 86 ? 13.192 12.786 -10.441 1.00 93.38 86 ASN A O 1
ATOM 686 N N . LEU A 1 87 ? 13.940 11.224 -9.015 1.00 96.06 87 LEU A N 1
ATOM 687 C CA . LEU A 1 87 ? 13.798 10.081 -9.922 1.00 96.06 87 LEU A CA 1
ATOM 688 C C . LEU A 1 87 ? 12.647 9.174 -9.479 1.00 96.06 87 LEU A C 1
ATOM 690 O O . LEU A 1 87 ? 12.413 9.002 -8.277 1.00 96.06 87 LEU A O 1
ATOM 694 N N . GLN A 1 88 ? 11.935 8.591 -10.444 1.00 96.94 88 GLN A N 1
ATOM 695 C CA . GLN A 1 88 ? 10.852 7.640 -10.195 1.00 96.94 88 GLN A CA 1
ATOM 696 C C . GLN A 1 88 ? 11.421 6.224 -10.085 1.00 96.94 88 GLN A C 1
ATOM 698 O O . GLN A 1 88 ? 12.042 5.737 -11.020 1.00 96.94 88 GLN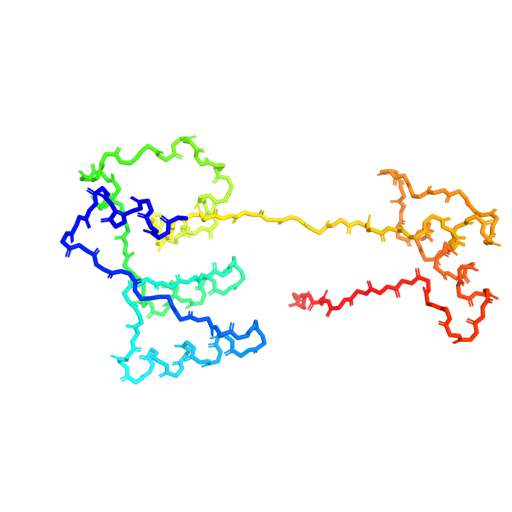 A O 1
ATOM 703 N N . TYR A 1 89 ? 11.166 5.526 -8.980 1.00 97.12 89 TYR A N 1
ATOM 704 C CA . TYR A 1 89 ? 11.711 4.177 -8.744 1.00 97.12 89 TYR A CA 1
ATOM 705 C C . TYR A 1 89 ? 10.645 3.079 -8.671 1.00 97.12 89 TYR A C 1
ATOM 707 O O . TYR A 1 89 ? 10.972 1.897 -8.605 1.00 97.12 89 TYR A O 1
ATOM 715 N N . GLY A 1 90 ? 9.367 3.452 -8.676 1.00 95.44 90 GLY A N 1
ATOM 716 C CA . GLY A 1 90 ? 8.251 2.511 -8.666 1.00 95.44 90 GLY A CA 1
ATOM 717 C C . GLY A 1 90 ? 7.013 3.106 -9.320 1.00 95.44 90 GLY A C 1
ATOM 718 O O . GLY A 1 90 ? 6.835 4.320 -9.314 1.00 95.44 90 GLY A O 1
ATOM 719 N N . LEU A 1 91 ? 6.152 2.262 -9.882 1.00 94.50 91 LEU A N 1
ATOM 720 C CA . LEU A 1 91 ? 4.832 2.667 -10.361 1.00 94.50 91 LEU A CA 1
ATOM 721 C C . LEU A 1 91 ? 3.770 2.172 -9.370 1.00 94.50 91 LEU A C 1
ATOM 723 O O . LEU A 1 91 ? 3.747 0.975 -9.076 1.00 94.50 91 LEU A O 1
ATOM 727 N N . PRO A 1 92 ? 2.890 3.048 -8.857 1.00 92.81 92 PRO A N 1
ATOM 728 C CA . PRO A 1 92 ? 1.819 2.630 -7.962 1.00 92.81 92 PRO A CA 1
ATOM 729 C C . PRO A 1 92 ? 0.874 1.642 -8.644 1.00 92.81 92 PRO A C 1
ATOM 731 O O . PRO A 1 92 ? 0.252 1.960 -9.656 1.00 92.81 92 PRO A O 1
ATOM 734 N N . PHE A 1 93 ? 0.741 0.454 -8.060 1.00 87.38 93 PHE A N 1
ATOM 735 C CA . PHE A 1 93 ? -0.241 -0.540 -8.494 1.00 87.38 93 PHE A CA 1
ATOM 736 C C . PHE A 1 93 ? -1.603 -0.336 -7.814 1.00 87.38 93 PHE A C 1
ATOM 738 O O . PHE A 1 93 ? -2.652 -0.488 -8.438 1.00 87.38 93 PHE A O 1
ATOM 745 N N . SER A 1 94 ? -1.587 0.044 -6.538 1.00 89.19 94 SER A N 1
ATOM 746 C CA . SER A 1 94 ? -2.770 0.330 -5.728 1.00 89.19 94 SER A CA 1
ATOM 747 C C . SER A 1 94 ? -2.422 1.306 -4.609 1.00 89.19 94 SER A C 1
ATOM 749 O O . SER A 1 94 ? -1.262 1.413 -4.214 1.00 89.19 94 SER A O 1
ATOM 751 N N . PHE A 1 95 ? -3.433 1.963 -4.050 1.00 86.62 95 PHE A N 1
ATOM 752 C CA . PHE A 1 95 ? -3.329 2.690 -2.788 1.00 86.62 95 PHE A CA 1
ATOM 753 C C . PHE A 1 95 ? -4.520 2.323 -1.900 1.00 86.62 95 PHE A C 1
ATOM 755 O O . PHE A 1 95 ? -5.565 1.895 -2.392 1.00 86.62 95 PHE A O 1
ATOM 762 N N . SER A 1 96 ? -4.363 2.488 -0.592 1.00 86.75 96 SER A N 1
ATOM 763 C CA . SER A 1 96 ? -5.419 2.235 0.386 1.00 86.75 96 SER A CA 1
ATOM 764 C C . SER A 1 96 ? -5.337 3.244 1.517 1.00 86.75 96 SER A C 1
ATOM 766 O O . SER A 1 96 ? -4.256 3.731 1.845 1.00 86.75 96 SER A O 1
ATOM 768 N N . ASN A 1 97 ? -6.472 3.516 2.146 1.00 85.06 97 ASN A N 1
ATOM 769 C CA . ASN A 1 97 ? -6.546 4.204 3.425 1.00 85.06 97 ASN A CA 1
ATOM 770 C C . ASN A 1 97 ? -7.065 3.246 4.504 1.00 85.06 97 ASN A C 1
ATOM 772 O O . ASN A 1 97 ? -7.611 2.181 4.214 1.00 85.06 97 ASN A O 1
ATOM 776 N N . VAL A 1 98 ? -6.877 3.633 5.761 1.00 87.12 98 VAL A N 1
ATOM 777 C CA . VAL A 1 98 ? -7.515 2.970 6.896 1.00 87.12 98 VAL A CA 1
ATOM 778 C C . VAL A 1 98 ? -8.791 3.737 7.216 1.00 87.12 98 VAL A C 1
ATOM 780 O O . VAL A 1 98 ? -8.771 4.962 7.314 1.00 87.12 98 VAL A O 1
ATOM 783 N N . ILE A 1 99 ? -9.896 3.013 7.372 1.00 90.19 99 ILE A N 1
ATOM 784 C CA . ILE A 1 99 ? -11.184 3.564 7.798 1.00 90.19 99 ILE A CA 1
ATOM 785 C C . ILE A 1 99 ? -11.656 2.855 9.065 1.00 90.19 99 ILE A C 1
ATOM 787 O O . ILE A 1 99 ? -11.255 1.723 9.344 1.00 90.19 99 ILE A O 1
ATOM 791 N N . LEU A 1 100 ? -12.555 3.498 9.807 1.00 92.25 100 LEU A N 1
ATOM 792 C CA . LEU A 1 100 ? -13.285 2.833 10.876 1.00 92.25 100 LEU A CA 1
ATOM 793 C C . LEU A 1 100 ? -14.372 1.936 10.270 1.00 92.25 100 LEU A C 1
ATOM 795 O O . LEU A 1 100 ? -15.343 2.420 9.690 1.00 92.25 100 LEU A O 1
ATOM 799 N N . ILE A 1 101 ? -14.222 0.626 10.442 1.00 94.62 101 ILE A N 1
ATOM 800 C CA . ILE A 1 101 ? -15.280 -0.355 10.184 1.00 94.62 101 ILE A CA 1
ATOM 801 C C . ILE A 1 101 ? -15.950 -0.666 11.523 1.00 94.62 101 ILE A C 1
ATOM 803 O O . ILE A 1 101 ? -15.261 -0.947 12.502 1.00 94.62 101 ILE A O 1
ATOM 807 N N . TYR A 1 102 ? -17.282 -0.626 11.576 1.00 96.31 102 TYR A N 1
ATOM 808 C CA . TYR A 1 102 ? -18.040 -0.843 12.810 1.00 96.31 102 TYR A CA 1
ATOM 809 C C . TYR A 1 102 ? -19.123 -1.916 12.647 1.00 96.31 102 TYR A C 1
ATOM 811 O O . TYR A 1 102 ? -19.726 -2.064 11.584 1.00 96.31 102 TYR A O 1
ATOM 819 N N . ASN A 1 103 ? -19.376 -2.673 13.720 1.00 97.56 103 ASN A N 1
ATOM 820 C CA . ASN A 1 103 ? -20.450 -3.662 13.775 1.00 97.56 103 ASN A CA 1
ATOM 821 C C . ASN A 1 103 ? -21.738 -2.998 14.282 1.00 97.56 103 ASN A C 1
ATOM 823 O O . ASN A 1 103 ? -21.860 -2.724 15.476 1.00 97.56 103 ASN A O 1
ATOM 827 N N . LYS A 1 104 ? -22.703 -2.772 13.383 1.00 98.00 104 LYS A N 1
ATOM 828 C CA . LYS A 1 104 ? -23.980 -2.108 13.701 1.00 98.00 104 LYS A CA 1
ATOM 829 C C . LYS A 1 104 ? -24.746 -2.790 14.838 1.00 98.00 104 LYS A C 1
ATOM 831 O O . LYS A 1 104 ? -25.278 -2.105 15.697 1.00 98.00 104 LYS A O 1
ATOM 836 N N . GLU A 1 105 ? -24.725 -4.120 14.898 1.00 98.06 105 GLU A N 1
ATOM 837 C CA . GLU A 1 105 ? -25.446 -4.883 15.921 1.00 98.06 105 GLU A CA 1
ATOM 838 C C . GLU A 1 105 ? -24.898 -4.621 17.331 1.00 98.06 105 GLU A C 1
ATOM 840 O O . GLU A 1 105 ? -25.660 -4.551 18.291 1.00 98.06 105 GLU A O 1
ATOM 845 N N . LEU A 1 106 ? -23.579 -4.448 17.472 1.00 97.94 106 LEU A N 1
ATOM 846 C CA . LEU A 1 106 ? -22.978 -4.103 18.764 1.00 97.94 106 LEU A CA 1
ATOM 847 C C . LEU A 1 106 ? -23.339 -2.680 19.196 1.00 97.94 106 LEU A C 1
ATOM 849 O O . LEU A 1 106 ? -23.566 -2.450 20.379 1.00 97.94 106 LEU A O 1
ATOM 853 N N . PHE A 1 107 ? -23.428 -1.748 18.247 1.00 98.38 107 PHE A N 1
ATOM 854 C CA . PHE A 1 107 ? -23.885 -0.385 18.513 1.00 98.38 107 PHE A CA 1
ATOM 855 C C . PHE A 1 107 ? -25.352 -0.359 18.955 1.00 98.38 107 PHE A C 1
ATOM 857 O O . PHE A 1 107 ? -25.667 0.246 19.979 1.00 98.38 107 PHE A O 1
ATOM 864 N N . ASP A 1 108 ? -26.220 -1.087 18.247 1.00 98.38 108 ASP A N 1
ATOM 865 C CA . ASP A 1 108 ? -27.643 -1.198 18.578 1.00 98.38 108 ASP A CA 1
ATOM 866 C C . ASP A 1 108 ? -27.841 -1.844 19.959 1.00 98.38 108 ASP A C 1
ATOM 868 O O . ASP A 1 108 ? -28.600 -1.335 20.783 1.00 98.38 108 ASP A O 1
ATOM 872 N N . LYS A 1 109 ? -27.108 -2.928 20.256 1.00 97.81 109 LYS A N 1
ATOM 873 C CA . LYS A 1 109 ? -27.132 -3.603 21.567 1.00 97.81 109 LYS A CA 1
ATOM 874 C C . LYS A 1 109 ? -26.644 -2.714 22.709 1.00 97.81 109 LYS A C 1
ATOM 876 O O . LYS A 1 109 ? -27.163 -2.821 23.815 1.00 97.81 109 LYS A O 1
ATOM 881 N N . ALA A 1 110 ? -25.650 -1.866 22.455 1.00 97.56 110 ALA A N 1
ATOM 882 C CA . ALA A 1 110 ? -25.148 -0.898 23.427 1.00 97.56 110 ALA A CA 1
ATOM 883 C C . ALA A 1 110 ? -26.033 0.356 23.542 1.00 97.56 110 ALA A C 1
ATOM 885 O O . ALA A 1 110 ? -25.814 1.158 24.445 1.00 97.56 110 ALA A O 1
ATOM 886 N N . GLY A 1 111 ? -27.023 0.535 22.657 1.00 97.75 111 GLY A N 1
ATOM 887 C CA . GLY A 1 111 ? -27.918 1.693 22.667 1.00 97.75 111 GLY A CA 1
ATOM 888 C C . GLY A 1 111 ? -27.225 3.015 22.322 1.00 97.75 111 GLY A C 1
ATOM 889 O O . GLY A 1 111 ? -27.654 4.063 22.800 1.00 97.75 111 GLY A O 1
ATOM 890 N N . ILE A 1 112 ? -26.152 2.980 21.523 1.00 97.69 112 ILE A N 1
ATOM 891 C CA . ILE A 1 112 ? -25.349 4.158 21.152 1.00 97.69 112 ILE A CA 1
ATOM 892 C C . ILE A 1 112 ? -25.475 4.492 19.661 1.00 97.69 112 ILE A C 1
ATOM 894 O O . ILE A 1 112 ? -25.693 3.617 18.824 1.00 97.69 112 ILE A O 1
ATOM 898 N N . ALA A 1 113 ? -25.303 5.770 19.313 1.00 97.38 113 ALA A N 1
ATOM 899 C CA . ALA A 1 113 ? -25.329 6.227 17.924 1.00 97.38 113 ALA A CA 1
ATOM 900 C C . ALA A 1 113 ? -24.114 5.722 17.123 1.00 97.38 113 ALA A C 1
ATOM 902 O O . ALA A 1 113 ? -23.020 5.560 17.664 1.00 97.38 113 ALA A O 1
ATOM 903 N N . TYR A 1 114 ? -24.300 5.503 15.817 1.00 97.94 114 TYR A N 1
ATOM 904 C CA . TYR A 1 114 ? -23.231 5.065 14.914 1.00 97.94 114 TYR A CA 1
ATOM 905 C C . TYR A 1 114 ? -22.140 6.129 14.713 1.00 97.94 114 TYR A C 1
ATOM 907 O O . TYR A 1 114 ? -22.409 7.322 14.887 1.00 97.94 114 TYR A O 1
ATOM 915 N N . PRO A 1 115 ? -20.929 5.720 14.278 1.00 97.25 115 PRO A N 1
ATOM 916 C CA . PRO A 1 115 ? -19.851 6.654 13.998 1.00 97.25 115 PRO A CA 1
ATOM 917 C C . PRO A 1 115 ? -20.218 7.679 12.929 1.00 97.25 115 PRO A C 1
ATOM 919 O O . PRO A 1 115 ? -20.845 7.350 11.919 1.00 97.25 115 PRO A O 1
ATOM 922 N N . THR A 1 116 ? -19.761 8.914 13.124 1.00 96.81 116 THR A N 1
ATOM 923 C CA . THR A 1 116 ? -19.869 9.990 12.131 1.00 96.81 116 THR A CA 1
ATOM 924 C C . THR A 1 116 ? -18.479 10.492 11.755 1.00 96.81 116 THR A C 1
ATOM 926 O O . THR A 1 116 ? -17.517 10.285 12.490 1.00 96.81 116 THR A O 1
ATOM 929 N N . SER A 1 117 ? -18.359 11.206 10.633 1.00 95.06 117 SER A N 1
ATOM 930 C CA . SER A 1 117 ? -17.090 11.833 10.235 1.00 95.06 117 SER A CA 1
ATOM 931 C C . SER A 1 117 ? -16.620 12.939 11.189 1.00 95.06 117 SER A C 1
ATOM 933 O O . SER A 1 117 ? -15.499 13.411 11.042 1.00 95.06 117 SER A O 1
ATOM 935 N N . GLY A 1 118 ? -17.471 13.380 12.122 1.00 96.44 118 GLY A N 1
ATOM 936 C CA . GLY A 1 118 ? -17.144 14.384 13.135 1.00 96.44 118 GLY A CA 1
ATOM 937 C C . GLY A 1 118 ? -16.675 13.803 14.469 1.00 96.44 118 GLY A C 1
ATOM 938 O O . GLY A 1 118 ? -16.412 14.576 15.383 1.00 96.44 118 GLY A O 1
ATOM 939 N N . TRP A 1 119 ? -16.599 12.475 14.601 1.00 96.75 119 TRP A N 1
ATOM 940 C CA . TRP A 1 119 ? -16.108 11.845 15.822 1.00 96.75 119 TRP A CA 1
ATOM 941 C C . TRP A 1 119 ? -14.666 12.236 16.130 1.00 96.75 119 TRP A C 1
ATOM 943 O O . TRP A 1 119 ? -13.787 12.236 15.267 1.00 96.75 119 TRP A O 1
ATOM 953 N N . THR A 1 120 ? -14.437 12.501 17.405 1.00 96.69 120 THR A N 1
ATOM 954 C CA . THR A 1 120 ? -13.126 12.631 18.019 1.00 96.69 120 THR A CA 1
ATOM 955 C C . THR A 1 120 ? -12.627 11.273 18.518 1.00 96.69 120 THR A C 1
ATOM 957 O O . THR A 1 120 ? -13.354 10.275 18.555 1.00 96.69 120 THR A O 1
ATOM 960 N N . TRP A 1 121 ? -11.366 11.236 18.947 1.00 94.56 121 TRP A N 1
ATOM 961 C CA . TRP A 1 121 ? -10.808 10.061 19.617 1.00 94.56 121 TRP A CA 1
ATOM 962 C C . TRP A 1 121 ? -11.529 9.734 20.930 1.00 94.56 121 TRP A C 1
ATOM 964 O O . TRP A 1 121 ? -11.659 8.557 21.268 1.00 94.56 121 TRP A O 1
ATOM 974 N N . ASP A 1 122 ? -12.038 10.750 21.631 1.00 97.44 122 ASP A N 1
ATOM 975 C CA . ASP A 1 122 ? -12.803 10.565 22.864 1.00 97.44 122 ASP A CA 1
ATOM 976 C C . ASP A 1 122 ? -14.162 9.915 22.575 1.00 97.44 122 ASP A C 1
ATOM 978 O O . ASP A 1 122 ? -14.520 8.946 23.246 1.00 97.44 122 ASP A O 1
ATOM 982 N N . ASP A 1 123 ? -14.856 10.343 21.510 1.00 97.12 123 ASP A N 1
ATOM 983 C CA . ASP A 1 123 ? -16.118 9.725 21.069 1.00 97.12 123 ASP A CA 1
ATOM 984 C C . ASP A 1 123 ? -15.925 8.239 20.727 1.00 97.12 123 ASP A C 1
ATOM 986 O O . ASP A 1 123 ? -16.700 7.373 21.146 1.00 97.12 123 ASP A O 1
ATOM 990 N N . GLN A 1 124 ? -14.849 7.918 19.999 1.00 96.19 124 GLN A N 1
ATOM 991 C CA . GLN A 1 124 ? -14.507 6.536 19.669 1.00 96.19 124 GLN A CA 1
ATOM 992 C C . GLN A 1 124 ? -14.209 5.711 20.928 1.00 96.19 124 GLN A C 1
ATOM 994 O O . GLN A 1 124 ? -14.655 4.564 21.035 1.00 96.19 124 GLN A O 1
ATOM 999 N N . LEU A 1 125 ? -13.449 6.267 21.876 1.00 96.38 125 LEU A N 1
ATOM 1000 C CA . LEU A 1 125 ? -13.103 5.588 23.122 1.00 96.38 125 LEU A CA 1
ATOM 1001 C C . LEU A 1 125 ? -14.342 5.338 23.988 1.00 96.38 125 LEU A C 1
ATOM 1003 O O . LEU A 1 125 ? -14.464 4.270 24.593 1.00 96.38 125 LEU A O 1
ATOM 1007 N N . GLU A 1 126 ? -15.266 6.293 24.048 1.00 97.94 126 GLU A N 1
ATOM 1008 C CA . GLU A 1 126 ? -16.521 6.150 24.780 1.00 97.94 126 GLU A CA 1
ATOM 1009 C C . GLU A 1 126 ? -17.419 5.075 24.156 1.00 97.94 126 GLU A C 1
ATOM 1011 O O . GLU A 1 126 ? -17.871 4.165 24.857 1.00 97.94 126 GLU A O 1
ATOM 1016 N N . ALA A 1 127 ? -17.577 5.079 22.829 1.00 97.81 127 ALA A N 1
ATOM 1017 C CA . ALA A 1 127 ? -18.283 4.016 22.119 1.00 97.81 127 ALA A CA 1
ATOM 1018 C C . ALA A 1 127 ? -17.650 2.635 22.366 1.00 97.81 127 ALA A C 1
ATOM 1020 O O . ALA A 1 127 ? -18.354 1.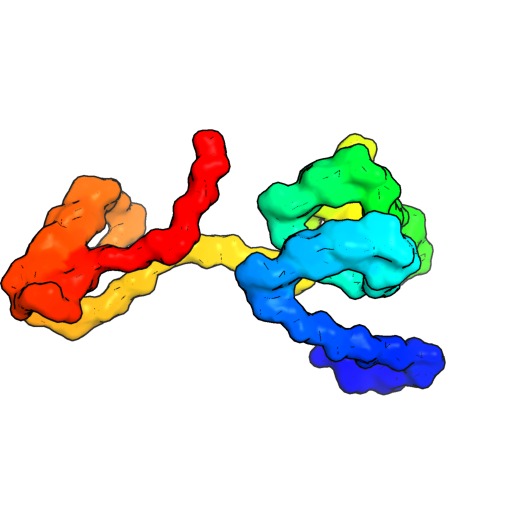658 22.639 1.00 97.81 127 ALA A O 1
ATOM 1021 N N . ALA A 1 128 ? -16.316 2.548 22.347 1.00 97.25 128 ALA A N 1
ATOM 1022 C CA . ALA A 1 128 ? -15.600 1.309 22.624 1.00 97.25 128 ALA A CA 1
ATOM 1023 C C . ALA A 1 128 ? -15.828 0.810 24.066 1.00 97.25 128 ALA A C 1
ATOM 1025 O O . ALA A 1 128 ? -16.015 -0.391 24.281 1.00 97.25 128 ALA A O 1
ATOM 1026 N N . LYS A 1 129 ? -15.859 1.707 25.060 1.00 97.62 129 LYS A N 1
ATOM 1027 C CA . LYS A 1 129 ? -16.182 1.356 26.456 1.00 97.62 129 LYS A CA 1
ATOM 1028 C C . LYS A 1 129 ? -17.610 0.822 26.588 1.00 97.62 129 LYS A C 1
ATOM 1030 O O . LYS A 1 129 ? -17.803 -0.216 27.220 1.00 97.62 129 LYS A O 1
ATOM 1035 N N . ASN A 1 130 ? -18.581 1.467 25.941 1.00 97.75 130 ASN A N 1
ATOM 1036 C CA . ASN A 1 130 ? -19.981 1.033 25.952 1.00 97.75 130 ASN A CA 1
ATOM 1037 C C . ASN A 1 130 ? -20.156 -0.349 25.305 1.00 97.75 130 ASN A C 1
ATOM 1039 O O . ASN A 1 130 ? -20.810 -1.224 25.867 1.00 97.75 130 ASN A O 1
ATOM 1043 N N . ILE A 1 131 ? -19.488 -0.601 24.176 1.00 98.06 131 ILE A N 1
ATOM 1044 C CA . ILE A 1 131 ? -19.498 -1.921 23.528 1.00 98.06 131 ILE A CA 1
ATOM 1045 C C . ILE A 1 131 ? -18.806 -2.977 24.399 1.00 98.06 131 ILE A C 1
ATOM 1047 O O . ILE A 1 131 ? -19.294 -4.100 24.512 1.00 98.06 131 ILE A O 1
ATOM 1051 N N . ARG A 1 132 ? -17.690 -2.638 25.059 1.00 97.56 132 ARG A N 1
ATOM 1052 C CA . ARG A 1 132 ? -16.997 -3.550 25.984 1.00 97.56 132 ARG A CA 1
ATOM 1053 C C . ARG A 1 132 ? -17.892 -3.974 27.155 1.00 97.56 132 ARG A C 1
ATOM 1055 O O . ARG A 1 132 ? -17.795 -5.116 27.600 1.00 97.56 132 ARG A O 1
ATOM 1062 N N . ALA A 1 133 ? -18.773 -3.097 27.629 1.00 97.31 133 ALA A N 1
ATOM 1063 C CA . ALA A 1 133 ? -19.698 -3.400 28.720 1.00 97.31 133 ALA A CA 1
ATOM 1064 C C . ALA A 1 133 ? -20.745 -4.480 28.368 1.00 97.31 133 ALA A C 1
ATOM 1066 O O . ALA A 1 133 ? -21.327 -5.069 29.275 1.00 97.31 133 ALA A O 1
ATOM 1067 N N . LEU A 1 134 ? -20.944 -4.801 27.080 1.00 97.06 134 LEU A N 1
ATOM 1068 C CA . LEU A 1 134 ? -21.861 -5.861 26.638 1.00 97.06 134 LEU A CA 1
ATOM 1069 C C . LEU A 1 134 ? -21.395 -7.278 27.007 1.00 97.06 134 LEU A C 1
ATOM 1071 O O . LEU A 1 134 ? -22.204 -8.205 27.002 1.00 97.06 134 LEU A O 1
ATOM 1075 N N . GLY A 1 135 ? -20.108 -7.478 27.314 1.00 95.75 135 GLY A N 1
ATOM 1076 C CA . GLY A 1 135 ? -19.637 -8.761 27.827 1.00 95.75 135 GLY A CA 1
ATOM 1077 C C . GLY A 1 135 ? -18.128 -8.977 27.765 1.00 95.75 135 GLY A C 1
ATOM 1078 O O . GLY A 1 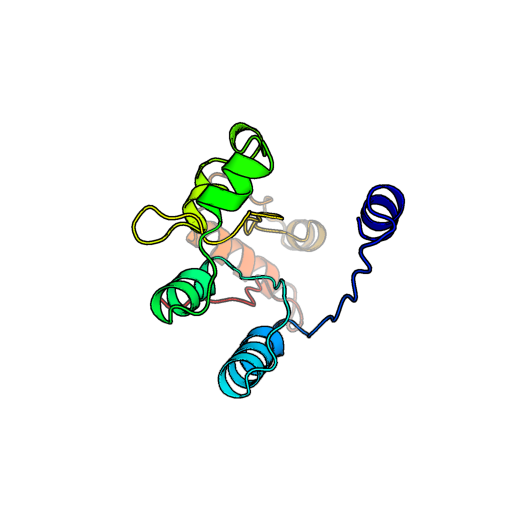135 ? -17.396 -8.353 27.000 1.00 95.75 135 GLY A O 1
ATOM 1079 N N . ASN A 1 136 ? -17.664 -9.958 28.541 1.00 91.62 136 ASN A N 1
ATOM 1080 C CA . ASN A 1 136 ? -16.237 -10.251 28.720 1.00 91.62 136 ASN A CA 1
ATOM 1081 C C . ASN A 1 136 ? -15.506 -10.663 27.429 1.00 91.62 136 ASN A C 1
ATOM 1083 O O . ASN A 1 136 ? -14.295 -10.456 27.335 1.00 91.62 136 ASN A O 1
ATOM 1087 N N . ASN A 1 137 ? -16.231 -11.177 26.431 1.00 94.50 137 ASN A N 1
ATOM 1088 C CA . ASN A 1 137 ? -15.698 -11.579 25.122 1.00 94.50 137 ASN A CA 1
ATOM 1089 C C . ASN A 1 137 ? -16.046 -10.589 23.994 1.00 94.50 137 ASN A C 1
ATOM 1091 O O . ASN A 1 137 ? -15.897 -10.918 22.821 1.00 94.50 137 ASN A O 1
ATOM 1095 N N . VAL A 1 138 ? -16.516 -9.385 24.335 1.00 96.44 138 VAL A N 1
ATOM 1096 C CA . VAL A 1 138 ? -16.795 -8.306 23.379 1.00 96.44 138 VAL A CA 1
ATOM 1097 C C . VAL A 1 138 ? -15.721 -7.232 23.533 1.00 96.44 138 VAL A C 1
ATOM 1099 O O . VAL A 1 138 ? -15.446 -6.774 24.641 1.00 96.44 138 VAL A O 1
ATOM 1102 N N . PHE A 1 139 ? -15.088 -6.831 22.433 1.00 95.19 139 PHE A N 1
ATOM 1103 C CA . PHE A 1 139 ? -14.085 -5.764 22.418 1.00 95.19 139 PHE A CA 1
ATOM 1104 C C . PHE A 1 139 ? -14.631 -4.570 21.642 1.00 95.19 139 PHE A C 1
ATOM 1106 O O . PHE A 1 139 ? -15.152 -4.731 20.542 1.00 95.19 139 PHE A O 1
ATOM 1113 N N . GLY A 1 140 ? -14.518 -3.375 22.222 1.00 94.44 140 GLY A N 1
ATOM 1114 C CA . GLY A 1 140 ? -15.058 -2.154 21.626 1.00 94.44 140 GLY A CA 1
ATOM 1115 C C . GLY A 1 140 ? -14.231 -1.564 20.490 1.00 94.44 140 GLY A C 1
ATOM 1116 O O . GLY A 1 140 ? -14.748 -0.782 19.702 1.00 94.44 140 GLY A O 1
ATOM 1117 N N . MET A 1 141 ? -12.956 -1.938 20.391 1.00 93.44 141 MET A N 1
ATOM 1118 C CA . MET A 1 141 ? -12.081 -1.538 19.295 1.00 93.44 141 MET A CA 1
ATOM 1119 C C . MET A 1 141 ? -10.964 -2.559 19.098 1.00 93.44 141 MET A C 1
ATOM 1121 O O . MET A 1 141 ? -10.539 -3.225 20.043 1.00 93.44 141 MET A O 1
ATOM 1125 N N . PHE A 1 142 ? -10.469 -2.647 17.868 1.00 91.19 142 PHE A N 1
ATOM 1126 C CA . PHE A 1 142 ? -9.295 -3.429 17.512 1.00 91.19 142 PHE A CA 1
ATOM 1127 C C . PHE A 1 142 ? -8.490 -2.667 16.461 1.00 91.19 142 PHE A C 1
ATOM 1129 O O . PHE A 1 142 ? -9.038 -2.258 15.439 1.00 91.19 142 PHE A O 1
ATOM 1136 N N . GLN A 1 143 ? -7.196 -2.485 16.715 1.00 85.94 143 GLN A N 1
ATOM 1137 C CA . GLN A 1 143 ? -6.268 -1.845 15.789 1.00 85.94 143 GLN A CA 1
ATOM 1138 C C . GLN A 1 143 ? -4.993 -2.698 15.697 1.00 85.94 143 GLN A C 1
ATOM 1140 O O . GLN A 1 143 ? -4.148 -2.622 16.587 1.00 85.94 143 GLN A O 1
ATOM 1145 N N . PRO A 1 144 ? -4.849 -3.533 14.653 1.00 72.25 144 PRO A N 1
ATOM 1146 C CA . PRO A 1 144 ? -3.750 -4.495 14.557 1.00 72.25 144 PRO A CA 1
ATOM 1147 C C . PRO A 1 144 ? -2.401 -3.875 14.174 1.00 72.25 144 PRO A C 1
ATOM 1149 O O . PRO A 1 144 ? -1.371 -4.509 14.374 1.00 72.25 144 PRO A O 1
ATOM 1152 N N . ILE A 1 145 ? -2.393 -2.671 13.592 1.00 64.12 145 ILE A N 1
ATOM 1153 C CA . ILE A 1 145 ? -1.185 -2.035 13.056 1.00 64.12 145 ILE A CA 1
ATOM 1154 C C . ILE A 1 145 ? -0.977 -0.692 13.758 1.00 64.12 145 ILE A C 1
ATOM 1156 O O . ILE A 1 145 ? -1.812 0.212 13.665 1.00 64.12 145 ILE A O 1
ATOM 1160 N N . GLN A 1 146 ? 0.154 -0.573 14.450 1.00 55.22 146 GLN A N 1
ATOM 1161 C CA . GLN A 1 146 ? 0.683 0.689 14.954 1.00 55.22 146 GLN A CA 1
ATOM 1162 C C . GLN A 1 146 ? 1.971 0.991 14.191 1.00 55.22 146 GLN A C 1
ATOM 1164 O O . GLN A 1 146 ? 2.956 0.268 14.313 1.00 55.22 146 GLN A O 1
ATOM 1169 N N . PHE A 1 147 ? 1.967 2.058 13.398 1.00 51.81 147 PHE A N 1
ATOM 1170 C CA . PHE A 1 147 ? 3.201 2.615 12.862 1.00 51.81 147 PHE A CA 1
ATOM 1171 C C . PHE A 1 147 ? 3.812 3.469 13.974 1.00 51.81 147 PHE A C 1
ATOM 1173 O O . PHE A 1 147 ? 3.277 4.524 14.306 1.00 51.81 147 PHE A O 1
ATOM 1180 N N . HIS A 1 148 ? 4.863 2.973 14.627 1.00 37.88 148 HIS A N 1
ATOM 1181 C CA . HIS A 1 148 ? 5.661 3.803 15.527 1.00 37.88 148 HIS A CA 1
ATOM 1182 C C . HIS A 1 148 ? 6.481 4.760 14.658 1.00 37.88 148 HIS A C 1
ATOM 1184 O O . HIS A 1 148 ? 7.309 4.310 13.863 1.00 37.88 148 HIS A O 1
ATOM 1190 N N . GLY A 1 149 ? 6.174 6.051 14.764 1.00 36.22 149 GLY A N 1
ATOM 1191 C CA . GLY A 1 149 ? 7.010 7.147 14.278 1.00 36.22 149 GLY A CA 1
ATOM 1192 C C . GLY A 1 149 ? 7.867 7.695 15.404 1.00 36.22 149 GLY A C 1
ATOM 1193 O O . GLY A 1 149 ? 7.395 7.637 16.563 1.00 36.22 149 GLY A O 1
#

pLDDT: mean 92.18, std 9.07, range [36.22, 98.38]

Foldseek 3Di:
DQVVVCVVVVVDHDDDDDDDPVCVVVVQVVCQVVVNHDPDDDDDLVCLVVCVVVVVFDFCPVVCVVVVPDCVVPDPVQQVSQDDPNTHRDDDPDDDDDDDDDDVVLCVVLVHDDDDPPDDPVNLVVQQVSSCVVDPPTGSDDDPDDDDD

Sequence (149 aa):
MRKIFEKTHPSIKVKIETIGYGDYFTVMQTRIAGGNVPDAFELNYENFATYAKKGTLLPLDELITKGKFDTVVINENALHAFKANNLQYGLPFSFSNVILIYNKELFDKAGIAYPTSGWTWDDQLEAAKNIRALGNNVFGMFQPIQFHG

Solvent-accessible surface area (backbone atoms only — not comparable to full-atom values): 9854 Å² total; per-residue (Å²): 108,69,75,60,53,35,67,80,36,73,91,52,82,86,86,86,82,89,66,59,80,93,48,38,67,62,54,48,50,54,24,54,76,68,72,62,59,71,98,72,79,92,72,56,69,86,55,36,65,61,44,56,74,68,65,78,54,64,73,37,59,67,56,37,60,76,68,67,57,73,65,83,84,46,60,64,69,58,44,54,59,33,46,56,97,93,37,38,52,53,80,70,87,75,86,85,83,91,76,92,83,80,63,65,68,52,34,60,74,52,72,49,83,79,92,57,96,82,62,48,74,64,55,54,50,51,53,18,51,48,32,29,70,77,34,97,92,41,74,42,75,87,78,96,77,80,86,87,126